Protein AF-A0A7S1NWZ3-F1 (afdb_monomer_lite)

Organism: NCBI:txid1169539

InterPro domains:
  IPR004108 Iron hydrogenase, large subunit, C-terminal [PF02906] (75-150)
  IPR009016 Iron hydrogenase [SSF53920] (6-150)
  IPR050340 Cytosolic Fe-S Cluster Assembly Factor [PTHR11615] (12-151)

Sequence (176 aa):
QGIEEVRRKAATAGMMVVSISPQSRTSLAAYFHMSPWDVMGRLATLFRLARLPTAKASQEDEPLSASPSPPCPVYVVDMAVSEAITLIEAQQEFVDRYQAEGHPALPVLASHCPGWICYAEKVLDKEVLPHISTVRSSQQIQGELVKTFIPLHHSRQEFLRQWRSSTPLPFPRPPT

Foldseek 3Di:
DPVVVVLVCQLADLAAEAEDELVNLVVVCVVVVHDSVVSLVVVQVCQVVVQSPNPVPPDPPDDPPDDPDDGRYYHYHYLVVLVVVLVVLQVVVCVVLCPDPPSFQPPADEDQDPVVVVCCVPPVDPVNVSNYDPRDHSVVSVVVCCVPPVVVVVVVVVVVVVVCVVDPDPDDDPDD

Secondary structure (DSSP, 8-state):
-HHHHHHHHHHH-S-EEEEE-HHHHHHHHHHHT--HHHHHHHHHHHHHHS----TT---S---TT-PPPPPPPEEEEESHHHHHHHHHHHHHHHHHHHHSTT-TTPSPBP---HHHHHHHHHHS-TTTGGGB--SPPHHHHHHHHHHHHHHHHHHHHHHHHHHHHHS--SSPPPP-

pLDDT: mean 84.46, std 16.81, range [36.97, 98.12]

Radius of gyration: 23.42 Å; chains: 1; bounding box: 53×50×68 Å

Structure (mmCIF, N/CA/C/O backbone):
data_AF-A0A7S1NWZ3-F1
#
_entry.id   AF-A0A7S1NWZ3-F1
#
loop_
_atom_site.group_PDB
_atom_site.id
_atom_site.type_symbol
_atom_site.label_atom_id
_atom_site.label_alt_id
_atom_site.label_comp_id
_atom_site.label_asym_id
_atom_site.label_entity_id
_atom_site.label_seq_id
_atom_site.pdbx_PDB_ins_code
_atom_site.Cartn_x
_atom_site.Cartn_y
_atom_site.Cartn_z
_atom_site.occupancy
_atom_site.B_iso_or_equiv
_atom_site.auth_seq_id
_atom_site.auth_comp_id
_atom_site.auth_asym_id
_atom_site.auth_atom_id
_atom_site.pdbx_PDB_model_num
ATOM 1 N N . GLN A 1 1 ? 10.856 20.492 -5.051 1.00 47.16 1 GLN A N 1
ATOM 2 C CA . GLN A 1 1 ? 11.798 19.750 -4.184 1.00 47.16 1 GLN A CA 1
ATOM 3 C C . GLN A 1 1 ? 11.658 18.226 -4.323 1.00 47.16 1 GLN A C 1
ATOM 5 O O . GLN A 1 1 ? 12.661 17.584 -4.588 1.00 47.16 1 GLN A O 1
ATOM 10 N N . GLY A 1 2 ? 10.457 17.626 -4.255 1.00 73.31 2 GLY A N 1
ATOM 11 C CA . GLY A 1 2 ? 10.312 16.154 -4.286 1.00 73.31 2 GLY A CA 1
ATOM 12 C C . GLY A 1 2 ? 10.709 15.428 -5.589 1.00 73.31 2 GLY A C 1
ATOM 13 O O . GLY A 1 2 ? 11.415 14.427 -5.533 1.00 73.31 2 GLY A O 1
ATOM 14 N N . ILE A 1 3 ? 10.301 15.912 -6.771 1.00 74.50 3 ILE A N 1
ATOM 15 C CA . ILE A 1 3 ? 10.542 15.199 -8.051 1.00 74.50 3 ILE A CA 1
ATOM 16 C C . ILE A 1 3 ? 12.034 15.139 -8.409 1.00 74.50 3 ILE A C 1
ATOM 18 O O . ILE A 1 3 ? 12.526 14.107 -8.863 1.00 74.50 3 ILE A O 1
ATOM 22 N N . GLU A 1 4 ? 12.770 16.225 -8.180 1.00 79.50 4 GLU A N 1
ATOM 23 C CA . GLU A 1 4 ? 14.218 16.271 -8.411 1.00 79.50 4 GLU A CA 1
ATOM 24 C C . GLU A 1 4 ? 14.967 15.323 -7.475 1.00 79.50 4 GLU A C 1
ATOM 26 O O . GLU A 1 4 ? 15.900 14.642 -7.897 1.00 79.50 4 GLU A O 1
ATOM 31 N N . GLU A 1 5 ? 14.523 15.209 -6.222 1.00 82.75 5 GLU A N 1
ATOM 32 C CA . GLU A 1 5 ? 15.094 14.253 -5.280 1.00 82.75 5 GLU A CA 1
ATOM 33 C C . GLU A 1 5 ? 14.845 12.806 -5.720 1.00 82.75 5 GLU A C 1
ATOM 35 O O . GLU A 1 5 ? 15.768 11.988 -5.683 1.00 82.75 5 GLU A O 1
ATOM 40 N N . VAL A 1 6 ? 13.629 12.496 -6.180 1.00 78.69 6 VAL A N 1
ATOM 41 C CA . VAL A 1 6 ? 13.292 11.184 -6.753 1.00 78.69 6 VAL A CA 1
ATOM 42 C C . VAL A 1 6 ? 14.178 10.892 -7.959 1.00 78.69 6 VAL A C 1
ATOM 44 O O . VAL A 1 6 ? 14.740 9.803 -8.049 1.00 78.69 6 VAL A O 1
ATOM 47 N N . ARG A 1 7 ? 14.377 11.874 -8.846 1.00 76.00 7 ARG A N 1
ATOM 48 C CA . ARG A 1 7 ? 15.250 11.738 -10.018 1.00 76.00 7 ARG A CA 1
ATOM 49 C C . ARG A 1 7 ? 16.701 11.477 -9.618 1.00 76.00 7 ARG A C 1
ATOM 51 O O . ARG A 1 7 ? 17.324 10.574 -10.167 1.00 76.00 7 ARG A O 1
ATOM 58 N N . ARG A 1 8 ? 17.216 12.206 -8.624 1.00 79.19 8 ARG A N 1
ATOM 59 C CA . ARG A 1 8 ? 18.570 12.018 -8.081 1.00 79.19 8 ARG A CA 1
ATOM 60 C C . ARG A 1 8 ? 18.749 10.630 -7.462 1.00 79.19 8 ARG A C 1
ATOM 62 O O . ARG A 1 8 ? 19.752 9.981 -7.726 1.00 79.19 8 ARG A O 1
ATOM 69 N N . LYS A 1 9 ? 17.787 10.165 -6.658 1.00 78.25 9 LYS A N 1
ATOM 70 C CA . LYS A 1 9 ? 17.829 8.829 -6.035 1.00 78.25 9 LYS A CA 1
ATOM 71 C C . LYS A 1 9 ? 17.700 7.713 -7.070 1.00 78.25 9 LYS A C 1
ATOM 73 O O . LYS A 1 9 ? 18.391 6.709 -6.966 1.00 78.25 9 LYS A O 1
ATOM 78 N N . ALA A 1 10 ? 16.864 7.897 -8.088 1.00 74.44 10 ALA A N 1
ATOM 79 C CA . ALA A 1 10 ? 16.731 6.937 -9.178 1.00 74.44 10 ALA A CA 1
ATOM 80 C C . ALA A 1 10 ? 18.013 6.816 -10.016 1.00 74.44 10 ALA A C 1
ATOM 82 O O . ALA A 1 10 ? 18.324 5.730 -10.492 1.00 74.44 10 ALA A O 1
ATOM 83 N N . ALA A 1 11 ? 18.783 7.901 -10.149 1.00 71.25 11 ALA A N 1
ATOM 84 C CA . ALA A 1 11 ? 20.024 7.917 -10.920 1.00 71.25 11 ALA A CA 1
ATOM 85 C C . ALA A 1 11 ? 21.123 7.000 -10.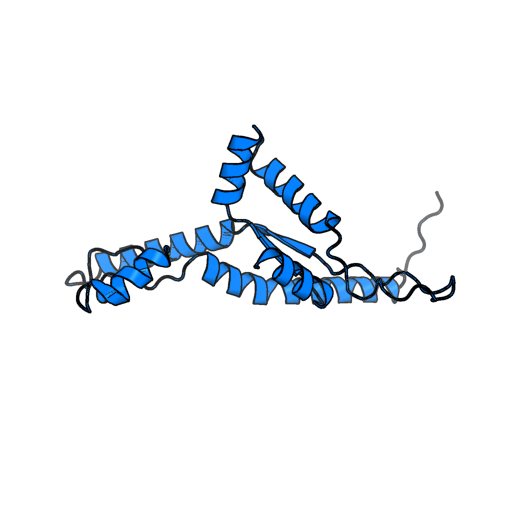354 1.00 71.25 11 ALA A C 1
ATOM 87 O O . ALA A 1 11 ? 21.999 6.566 -11.105 1.00 71.25 11 ALA A O 1
ATOM 88 N N . THR A 1 12 ? 21.084 6.726 -9.046 1.00 75.81 12 THR A N 1
ATOM 89 C CA . THR A 1 12 ? 22.071 5.909 -8.323 1.00 75.81 12 THR A CA 1
ATOM 90 C C . THR A 1 12 ? 21.503 4.589 -7.795 1.00 75.81 12 THR A C 1
ATOM 92 O O . THR A 1 12 ? 22.259 3.758 -7.295 1.00 75.81 12 THR A O 1
ATOM 95 N N . ALA A 1 13 ? 20.189 4.368 -7.897 1.00 76.12 13 ALA A N 1
ATOM 96 C CA . ALA A 1 13 ? 19.540 3.167 -7.388 1.00 76.12 13 ALA A CA 1
ATOM 97 C C . ALA A 1 13 ? 19.788 1.948 -8.291 1.00 76.12 13 ALA A C 1
ATOM 99 O O . ALA A 1 13 ? 19.680 2.027 -9.513 1.00 76.12 13 ALA A O 1
ATOM 100 N N . GLY A 1 14 ? 20.035 0.785 -7.677 1.00 79.38 14 GLY A N 1
ATOM 101 C CA . GLY A 1 14 ? 20.108 -0.498 -8.391 1.00 79.38 14 GLY A CA 1
ATOM 102 C C . GLY A 1 14 ? 18.747 -1.013 -8.877 1.00 79.38 14 GLY A C 1
ATOM 103 O O . GLY A 1 14 ? 18.691 -1.888 -9.733 1.00 79.38 14 GLY A O 1
ATOM 104 N N . MET A 1 15 ? 17.652 -0.469 -8.342 1.00 86.06 15 MET A N 1
ATOM 105 C CA . MET A 1 15 ? 16.280 -0.803 -8.716 1.00 86.06 15 MET A CA 1
ATOM 106 C C . MET A 1 15 ? 15.340 0.323 -8.287 1.00 86.06 15 MET A C 1
ATOM 108 O O . MET A 1 15 ? 15.490 0.874 -7.194 1.00 86.06 15 MET A O 1
ATOM 112 N N . MET A 1 16 ? 14.337 0.621 -9.110 1.00 88.69 16 MET A N 1
ATOM 113 C CA . MET A 1 16 ? 13.266 1.550 -8.763 1.00 88.69 16 MET A CA 1
ATOM 114 C C . MET A 1 16 ? 11.925 0.824 -8.708 1.00 88.69 16 MET A C 1
ATOM 116 O O . MET A 1 16 ? 11.592 0.044 -9.598 1.00 88.69 16 MET A O 1
ATOM 120 N N . VAL A 1 17 ? 11.128 1.121 -7.682 1.00 92.62 17 VAL A N 1
ATOM 121 C CA . VAL A 1 17 ? 9.751 0.635 -7.577 1.00 92.62 17 VAL A CA 1
ATOM 122 C C . VAL A 1 17 ? 8.800 1.817 -7.441 1.00 92.62 17 VAL A C 1
ATOM 124 O O . VAL A 1 17 ? 8.991 2.678 -6.586 1.00 92.62 17 VAL A O 1
ATOM 127 N N . VAL A 1 18 ? 7.768 1.844 -8.278 1.00 93.88 18 VAL A N 1
ATOM 128 C CA . VAL A 1 18 ? 6.692 2.835 -8.272 1.00 93.88 18 VAL A CA 1
ATOM 129 C C . VAL A 1 18 ? 5.400 2.124 -7.894 1.00 93.88 18 VAL A C 1
ATOM 131 O O . VAL A 1 18 ? 4.945 1.241 -8.616 1.00 93.88 18 VAL A O 1
ATOM 134 N N . SER A 1 19 ? 4.814 2.497 -6.758 1.00 95.81 19 SER A N 1
ATOM 135 C CA . SER A 1 19 ? 3.500 1.998 -6.341 1.00 95.81 19 SER A CA 1
ATOM 136 C C . SER A 1 19 ? 2.422 3.001 -6.738 1.00 95.81 19 SER A C 1
ATOM 138 O O . SER A 1 19 ? 2.556 4.186 -6.440 1.00 95.81 19 SER A O 1
ATOM 140 N N . ILE A 1 20 ? 1.376 2.539 -7.420 1.00 96.12 20 ILE A N 1
ATOM 141 C CA . ILE A 1 20 ? 0.271 3.375 -7.899 1.00 96.12 20 ILE A CA 1
ATOM 142 C C . ILE A 1 20 ? -0.985 3.014 -7.115 1.00 96.12 20 ILE A C 1
ATOM 144 O O . ILE A 1 20 ? -1.389 1.851 -7.082 1.00 96.12 20 ILE A O 1
ATOM 148 N N . SER A 1 21 ? -1.601 4.016 -6.489 1.00 95.38 21 SER A N 1
ATOM 149 C CA . SER A 1 21 ? -2.823 3.809 -5.722 1.00 95.38 21 SER A CA 1
ATOM 150 C C . SER A 1 21 ? -4.050 3.678 -6.640 1.00 95.38 21 SER A C 1
ATOM 152 O O . SER A 1 21 ? -4.136 4.383 -7.658 1.00 95.38 21 SER A O 1
ATOM 154 N N . PRO A 1 22 ? -5.033 2.829 -6.293 1.00 94.69 22 PRO A N 1
ATOM 155 C CA . PRO A 1 22 ? -6.309 2.747 -6.995 1.00 94.69 22 PRO A CA 1
ATOM 156 C C . PRO A 1 22 ? -7.005 4.101 -7.161 1.00 94.69 22 PRO A C 1
ATOM 158 O O . PRO A 1 22 ? -7.522 4.377 -8.241 1.00 94.69 22 PRO A O 1
ATOM 161 N N . GLN A 1 23 ? -6.957 4.981 -6.156 1.00 93.81 23 GLN A N 1
ATOM 162 C CA . GLN A 1 23 ? -7.553 6.324 -6.223 1.00 93.81 23 GLN A CA 1
ATOM 163 C C . GLN A 1 23 ? -6.877 7.183 -7.299 1.00 93.81 23 GLN A C 1
ATOM 165 O O . GLN A 1 23 ? -7.561 7.853 -8.071 1.00 93.81 23 GLN A O 1
ATOM 170 N N . SER A 1 24 ? -5.544 7.126 -7.399 1.00 95.50 24 SER A N 1
ATOM 171 C CA . SER A 1 24 ? -4.786 7.857 -8.425 1.00 95.50 24 SER A CA 1
ATOM 172 C C . SER A 1 24 ? -5.157 7.373 -9.825 1.00 95.50 24 SER A C 1
ATOM 174 O O . SER A 1 24 ? -5.409 8.168 -10.729 1.00 95.50 24 SER A O 1
ATOM 176 N N . ARG A 1 25 ? -5.248 6.051 -9.991 1.00 95.88 25 ARG A N 1
ATOM 177 C CA . ARG A 1 25 ? -5.624 5.405 -11.250 1.00 95.88 25 ARG A CA 1
ATOM 178 C C . ARG A 1 25 ? -7.05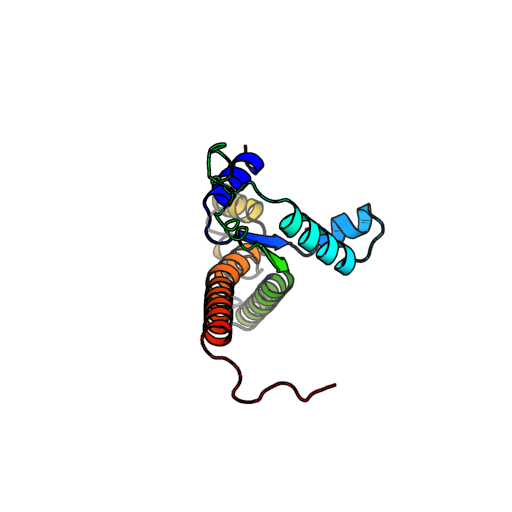0 5.759 -11.669 1.00 95.88 25 ARG A C 1
ATOM 180 O O . ARG A 1 25 ? -7.259 6.125 -12.819 1.00 95.88 25 ARG A O 1
ATOM 187 N N . THR A 1 26 ? -8.010 5.694 -10.748 1.00 96.38 26 THR A N 1
ATOM 188 C CA . THR A 1 26 ? -9.416 6.043 -11.007 1.00 96.38 26 THR A CA 1
ATOM 189 C C . THR A 1 26 ? -9.581 7.528 -11.327 1.00 96.38 26 THR A C 1
ATOM 191 O O . THR A 1 26 ? -10.305 7.872 -12.255 1.00 96.38 26 THR A O 1
ATOM 194 N N . SER A 1 27 ? -8.867 8.407 -10.618 1.00 97.69 27 SER A N 1
ATOM 195 C CA . SER A 1 27 ? -8.875 9.850 -10.886 1.00 97.69 27 SER A CA 1
ATOM 196 C C . SER A 1 27 ? -8.372 10.170 -12.300 1.00 97.69 27 SER A C 1
ATOM 198 O O . SER A 1 27 ? -9.044 10.853 -13.072 1.00 97.69 27 SER A O 1
ATOM 200 N N . LEU A 1 28 ? -7.232 9.594 -12.693 1.00 97.38 28 LEU A N 1
ATOM 201 C CA . LEU A 1 28 ? -6.685 9.760 -14.043 1.00 97.38 28 LEU A CA 1
ATOM 202 C C . LEU A 1 28 ? -7.573 9.116 -15.115 1.00 97.38 28 LEU A C 1
ATOM 204 O O . LEU A 1 28 ? -7.711 9.666 -16.204 1.00 97.38 28 LEU A O 1
ATOM 208 N N . ALA A 1 29 ? -8.195 7.975 -14.814 1.00 97.50 29 ALA A N 1
ATOM 209 C CA . ALA A 1 29 ? -9.132 7.305 -15.714 1.00 97.50 29 ALA A CA 1
ATOM 210 C C . ALA A 1 29 ? -10.343 8.190 -16.022 1.00 97.50 29 ALA A C 1
ATOM 212 O O . ALA A 1 29 ? -10.714 8.334 -17.187 1.00 97.50 29 ALA A O 1
ATOM 213 N N . ALA A 1 30 ? -10.898 8.843 -14.998 1.00 97.69 30 ALA A N 1
ATOM 214 C CA . ALA A 1 30 ? -11.981 9.803 -15.162 1.00 97.69 30 ALA A CA 1
ATOM 215 C C . ALA A 1 30 ? -11.546 11.024 -15.990 1.00 97.69 30 ALA A C 1
ATOM 217 O O . ALA A 1 30 ? -12.279 11.439 -16.884 1.00 97.69 30 ALA A O 1
ATOM 218 N N . TYR A 1 31 ? -10.346 11.560 -15.738 1.00 98.00 31 TYR A N 1
ATOM 219 C CA . TYR A 1 31 ? -9.824 12.730 -16.451 1.00 98.00 31 TYR A CA 1
ATOM 220 C C . TYR A 1 31 ? -9.538 12.463 -17.937 1.00 98.00 31 TYR A C 1
ATOM 222 O O . TYR A 1 31 ? -9.860 13.286 -18.787 1.00 98.00 31 TYR A O 1
ATOM 230 N N . PHE A 1 32 ? -8.942 11.313 -18.265 1.00 97.44 32 PHE A N 1
ATOM 231 C CA . PHE A 1 32 ? -8.578 10.959 -19.642 1.00 97.44 32 PHE A CA 1
ATOM 232 C C . PHE A 1 32 ? -9.663 10.170 -20.389 1.00 97.44 32 PHE A C 1
ATOM 234 O O . PHE A 1 32 ? -9.433 9.770 -21.529 1.00 97.44 32 PHE A O 1
ATOM 241 N N . HIS A 1 33 ? -10.822 9.929 -19.767 1.00 97.25 33 HIS A N 1
ATOM 242 C CA . HIS A 1 33 ? -11.906 9.105 -20.316 1.00 97.25 33 HIS A CA 1
ATOM 243 C C . HIS A 1 33 ? -11.435 7.702 -20.743 1.00 97.25 33 HIS A C 1
ATOM 245 O O . HIS A 1 33 ? -11.732 7.222 -21.836 1.00 97.25 33 HIS A O 1
ATOM 251 N N . MET A 1 34 ? -10.666 7.046 -19.874 1.00 96.75 34 MET A N 1
ATOM 252 C CA . MET A 1 34 ? -10.061 5.734 -20.119 1.00 96.75 34 MET A CA 1
ATOM 253 C C . MET A 1 34 ? -10.469 4.720 -19.052 1.00 96.75 34 MET A C 1
ATOM 255 O O . MET A 1 34 ? -10.945 5.095 -17.982 1.00 96.75 34 MET A O 1
ATOM 259 N N . SER A 1 35 ? -10.232 3.427 -19.294 1.00 97.25 35 SER A N 1
ATOM 260 C CA . SER A 1 35 ? -10.366 2.443 -18.220 1.00 97.25 35 SER A CA 1
ATOM 261 C C . SER A 1 35 ? -9.213 2.579 -17.207 1.00 97.25 35 SER A C 1
ATOM 263 O O . SER A 1 35 ? -8.085 2.921 -17.586 1.00 97.25 35 SER A O 1
ATOM 265 N N . PRO A 1 36 ? -9.435 2.262 -15.916 1.00 95.50 36 PRO A N 1
ATOM 266 C CA . PRO A 1 36 ? -8.361 2.217 -14.923 1.00 95.50 36 PRO A CA 1
ATOM 267 C C . PRO A 1 36 ? -7.190 1.315 -15.344 1.00 95.50 36 PRO A C 1
ATOM 269 O O . PRO A 1 36 ? -6.029 1.642 -15.101 1.00 95.50 36 PRO A O 1
ATOM 272 N N . TRP A 1 37 ? -7.475 0.203 -16.024 1.00 94.31 37 TRP A N 1
ATOM 273 C CA . TRP A 1 37 ? -6.458 -0.730 -16.509 1.00 94.31 37 TRP A CA 1
ATOM 274 C C . TRP A 1 37 ? -5.582 -0.125 -17.609 1.00 94.31 37 TRP A C 1
ATOM 276 O O . TRP A 1 37 ? -4.359 -0.270 -17.561 1.00 94.31 37 TRP A O 1
ATOM 286 N N . ASP A 1 38 ? -6.175 0.622 -18.544 1.00 96.19 38 ASP A N 1
ATOM 287 C CA . ASP A 1 38 ? -5.418 1.328 -19.584 1.00 96.19 38 ASP A CA 1
ATOM 288 C C . ASP A 1 38 ? -4.515 2.401 -18.979 1.00 96.19 38 ASP A C 1
ATOM 290 O O . ASP A 1 38 ? -3.356 2.542 -19.374 1.00 96.19 38 ASP A O 1
ATOM 294 N N . VAL A 1 39 ? -5.023 3.134 -17.984 1.00 96.69 39 VAL A N 1
ATOM 295 C CA . VAL A 1 3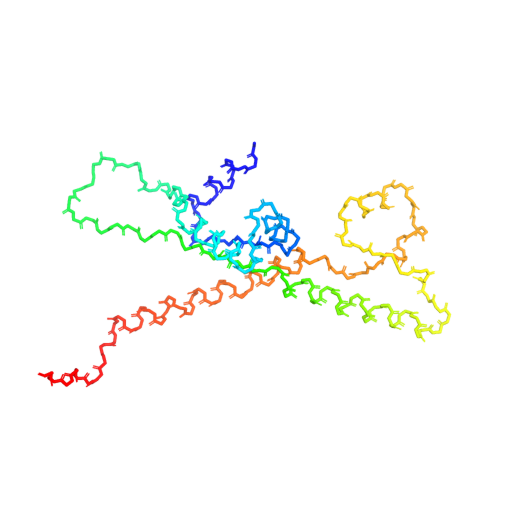9 ? -4.230 4.111 -17.229 1.00 96.69 39 VAL A CA 1
ATOM 296 C C . VAL A 1 39 ? -3.045 3.431 -16.559 1.00 96.69 39 VAL A C 1
ATOM 298 O O . VAL A 1 39 ? -1.922 3.916 -16.681 1.00 96.69 39 VAL A O 1
ATOM 301 N N . MET A 1 40 ? -3.256 2.287 -15.907 1.00 95.81 40 MET A N 1
ATOM 302 C CA . MET A 1 40 ? -2.170 1.523 -15.295 1.00 95.81 40 MET A CA 1
ATOM 303 C C . MET A 1 40 ? -1.114 1.108 -16.326 1.00 95.81 40 MET A C 1
ATOM 305 O O . MET A 1 40 ? 0.079 1.310 -16.100 1.00 95.81 40 MET A O 1
ATOM 309 N N . GLY A 1 41 ? -1.531 0.596 -17.487 1.00 94.81 41 GLY A N 1
ATOM 310 C CA . GLY A 1 41 ? -0.619 0.227 -18.574 1.00 94.81 41 GLY A CA 1
ATOM 311 C C . GLY A 1 41 ? 0.175 1.416 -19.126 1.00 94.81 41 GLY A C 1
ATOM 312 O O . GLY A 1 41 ? 1.387 1.312 -19.351 1.00 94.81 41 GLY A O 1
ATOM 313 N N . ARG A 1 42 ? -0.477 2.574 -19.284 1.00 94.75 42 ARG A N 1
ATOM 314 C CA . ARG A 1 42 ? 0.160 3.817 -19.747 1.00 94.75 42 ARG A CA 1
ATOM 315 C C . ARG A 1 42 ? 1.121 4.389 -18.719 1.00 94.75 42 ARG A C 1
ATOM 317 O O . ARG A 1 42 ? 2.224 4.763 -19.096 1.00 94.75 42 ARG A O 1
ATOM 324 N N . LEU A 1 43 ? 0.758 4.404 -17.438 1.00 93.38 43 LEU A N 1
ATOM 325 C CA . LEU A 1 43 ? 1.649 4.827 -16.356 1.00 93.38 43 LEU A CA 1
ATOM 326 C C . LEU A 1 43 ? 2.845 3.883 -16.231 1.00 93.38 43 LEU A C 1
ATOM 328 O O . LEU A 1 43 ? 3.979 4.341 -16.130 1.00 93.38 43 LEU A O 1
ATOM 332 N N . ALA A 1 44 ? 2.620 2.571 -16.317 1.00 92.12 44 ALA A N 1
ATOM 333 C CA . ALA A 1 44 ? 3.697 1.592 -16.306 1.00 92.12 44 ALA A CA 1
ATOM 334 C C . ALA A 1 44 ? 4.664 1.795 -17.479 1.00 92.12 44 ALA A C 1
ATOM 336 O O . ALA A 1 44 ? 5.880 1.738 -17.302 1.00 92.12 44 ALA A O 1
ATOM 337 N N . THR A 1 45 ? 4.129 2.077 -18.667 1.00 90.94 45 THR A N 1
ATOM 338 C CA . THR A 1 45 ? 4.928 2.435 -19.843 1.00 90.94 45 THR A CA 1
ATOM 339 C C . THR A 1 45 ? 5.674 3.749 -19.622 1.00 90.94 45 THR A C 1
ATOM 341 O O . THR A 1 45 ? 6.880 3.794 -19.833 1.00 90.94 45 THR A O 1
ATOM 344 N N . LEU A 1 46 ? 5.004 4.788 -19.123 1.00 90.75 46 LEU A N 1
ATOM 345 C CA . LEU A 1 46 ? 5.596 6.093 -18.843 1.00 90.75 46 LEU A CA 1
ATOM 346 C C . LEU A 1 46 ? 6.773 5.971 -17.875 1.00 90.75 46 LEU A C 1
ATOM 348 O O . LEU A 1 46 ? 7.858 6.424 -18.208 1.00 90.75 46 LEU A O 1
ATOM 352 N N . PHE A 1 47 ? 6.616 5.308 -16.728 1.00 87.75 47 PHE A N 1
ATOM 353 C CA . PHE A 1 47 ? 7.700 5.184 -15.747 1.00 87.75 47 PHE A CA 1
ATOM 354 C C . PHE A 1 47 ? 8.867 4.318 -16.235 1.00 87.75 47 PHE A C 1
ATOM 356 O O . PHE A 1 47 ? 10.008 4.577 -15.862 1.00 87.75 47 PHE A O 1
ATOM 363 N N . ARG A 1 48 ? 8.613 3.326 -17.098 1.00 85.12 48 ARG A N 1
ATOM 364 C CA . ARG A 1 48 ? 9.678 2.528 -17.730 1.00 85.12 48 ARG A CA 1
ATOM 365 C C . ARG A 1 48 ? 10.404 3.296 -18.836 1.00 85.12 48 ARG A C 1
ATOM 367 O O . ARG A 1 48 ? 11.618 3.170 -18.966 1.00 85.12 48 ARG A O 1
ATOM 374 N N . LEU A 1 49 ? 9.677 4.084 -19.630 1.00 81.44 49 LEU A N 1
ATOM 375 C CA . LEU A 1 49 ? 10.227 4.865 -20.742 1.00 81.44 49 LEU A CA 1
ATOM 376 C C . LEU A 1 49 ? 10.848 6.184 -20.307 1.00 81.44 49 LEU A C 1
ATOM 378 O O . LEU A 1 49 ? 11.720 6.683 -21.010 1.00 81.44 49 LEU A O 1
ATOM 382 N N . ALA A 1 50 ? 10.441 6.734 -19.163 1.00 70.94 50 ALA A N 1
ATOM 383 C CA . ALA A 1 50 ? 10.898 8.023 -18.659 1.00 70.94 50 ALA A CA 1
ATOM 384 C C . ALA A 1 50 ? 12.405 8.079 -18.359 1.00 70.94 50 ALA A C 1
ATOM 386 O O . ALA A 1 50 ? 12.832 9.101 -17.828 1.00 70.94 50 ALA A O 1
ATOM 387 N N . ARG A 1 51 ? 13.186 7.026 -18.696 1.00 58.97 51 ARG A N 1
ATOM 388 C CA . ARG A 1 51 ? 14.657 6.938 -18.657 1.00 58.97 51 ARG A CA 1
ATOM 389 C C . ARG A 1 51 ? 15.199 7.884 -17.601 1.00 58.97 51 ARG A C 1
ATOM 391 O O . ARG A 1 51 ? 15.822 8.895 -17.928 1.00 58.97 51 ARG A O 1
ATOM 398 N N . LEU A 1 52 ? 14.866 7.602 -16.338 1.00 55.28 52 LEU A N 1
ATOM 399 C CA . LEU A 1 52 ? 15.428 8.367 -15.235 1.00 55.28 52 LEU A CA 1
ATOM 400 C C . LEU A 1 52 ? 16.939 8.324 -15.450 1.00 55.28 52 LEU A C 1
ATOM 402 O O . LEU A 1 52 ? 17.465 7.214 -15.560 1.00 55.28 52 LEU A O 1
ATOM 406 N N . PRO A 1 53 ? 17.601 9.478 -15.661 1.00 46.34 53 PRO A N 1
ATOM 407 C CA . PRO A 1 53 ? 18.977 9.484 -16.116 1.00 46.34 53 PRO A CA 1
ATOM 408 C C . PRO A 1 53 ? 19.796 8.739 -15.081 1.00 46.34 53 PRO A C 1
ATOM 410 O O . PRO A 1 53 ? 19.978 9.219 -13.967 1.00 46.34 53 PRO A O 1
ATOM 413 N N . THR A 1 54 ? 20.240 7.536 -15.415 1.00 44.25 54 THR A N 1
ATOM 414 C CA . THR A 1 54 ? 21.259 6.855 -14.636 1.00 44.25 54 THR A CA 1
ATOM 415 C C . THR A 1 54 ? 22.495 7.728 -14.744 1.00 44.25 54 THR A C 1
ATOM 417 O O . THR A 1 54 ? 22.895 8.070 -15.857 1.00 44.25 54 THR A O 1
ATOM 420 N N . ALA A 1 55 ? 23.096 8.104 -13.616 1.00 45.12 55 ALA A N 1
ATOM 421 C CA . ALA A 1 55 ? 24.213 9.053 -13.541 1.00 45.12 55 ALA A CA 1
ATOM 422 C C . ALA A 1 55 ? 25.508 8.585 -14.252 1.00 45.12 55 ALA A C 1
ATOM 424 O O . ALA A 1 55 ? 26.561 9.181 -14.078 1.00 45.12 55 ALA A O 1
ATOM 425 N N . LYS A 1 56 ? 25.442 7.530 -15.071 1.00 41.84 56 LYS A N 1
ATOM 426 C CA . LYS A 1 56 ? 26.517 7.039 -15.939 1.00 41.84 56 LYS A CA 1
ATOM 427 C C . LYS A 1 56 ? 26.379 7.507 -17.397 1.00 41.84 56 LYS A C 1
ATOM 429 O O . LYS A 1 56 ? 26.896 6.859 -18.294 1.00 41.84 56 LYS A O 1
ATOM 434 N N . ALA A 1 57 ? 25.669 8.607 -17.642 1.00 43.50 57 ALA A N 1
ATOM 435 C CA . ALA A 1 57 ? 25.545 9.237 -18.962 1.00 43.50 57 ALA A CA 1
ATOM 436 C C . ALA A 1 57 ? 26.234 10.613 -18.994 1.00 43.50 57 ALA A C 1
ATOM 438 O O . ALA A 1 57 ? 25.708 11.580 -19.539 1.00 43.50 57 ALA A O 1
ATOM 439 N N . SER A 1 58 ? 27.386 10.721 -18.331 1.00 39.16 58 SER A N 1
ATOM 440 C CA . SER A 1 58 ? 28.210 11.932 -18.307 1.00 39.16 58 SER A CA 1
ATOM 441 C C . SER A 1 58 ? 29.688 11.556 -18.274 1.00 39.16 58 SER A C 1
ATOM 443 O O . SER A 1 58 ? 30.386 11.844 -17.311 1.00 39.16 58 SER A O 1
ATOM 445 N N . GLN A 1 59 ? 30.143 10.870 -19.318 1.00 36.97 59 GLN A N 1
ATOM 446 C CA . GLN A 1 59 ? 31.512 11.017 -19.797 1.00 36.97 59 GLN A CA 1
ATOM 447 C C . GLN A 1 59 ? 31.502 10.745 -21.301 1.00 36.97 59 GLN A C 1
ATOM 449 O O . GLN A 1 59 ? 31.501 9.604 -21.754 1.00 36.97 59 GLN A O 1
ATOM 454 N N . GLU A 1 60 ? 31.372 11.824 -22.067 1.00 41.31 60 GLU A N 1
ATOM 455 C CA . GLU A 1 60 ? 31.641 11.854 -23.501 1.00 41.31 60 GLU A CA 1
ATOM 456 C C . GLU A 1 60 ? 33.155 11.675 -23.668 1.00 41.31 60 GLU A C 1
ATOM 458 O O . GLU A 1 60 ? 33.862 12.665 -23.656 1.00 41.31 60 GLU A O 1
ATOM 463 N N . ASP A 1 61 ? 33.644 10.430 -23.630 1.00 39.78 61 ASP A N 1
ATOM 464 C CA . ASP A 1 61 ? 34.976 9.977 -24.092 1.00 39.78 61 ASP A CA 1
ATOM 465 C C . ASP A 1 61 ? 35.155 8.475 -23.758 1.00 39.78 61 ASP A C 1
ATOM 467 O O . ASP A 1 61 ? 36.152 8.052 -23.177 1.00 39.78 61 ASP A O 1
ATOM 471 N N . GLU A 1 62 ? 34.164 7.634 -24.076 1.00 38.97 62 GLU A N 1
ATOM 472 C CA . GLU A 1 62 ? 34.305 6.169 -23.995 1.00 38.97 62 GLU A CA 1
ATOM 473 C C . GLU A 1 62 ? 34.317 5.592 -25.421 1.00 38.97 62 GLU A C 1
ATOM 475 O O . GLU A 1 62 ? 33.403 5.888 -26.203 1.00 38.97 62 GLU A O 1
ATOM 480 N N . PRO A 1 63 ? 35.357 4.830 -25.813 1.00 40.25 63 PRO A N 1
ATOM 481 C CA . PRO A 1 63 ? 35.493 4.303 -27.163 1.00 40.25 63 PRO A CA 1
ATOM 482 C C . PRO A 1 63 ? 34.312 3.406 -27.549 1.00 40.25 63 PRO A C 1
ATOM 484 O O . PRO A 1 63 ? 33.651 2.787 -26.718 1.00 40.25 63 PRO A O 1
ATOM 487 N N . LEU A 1 64 ? 34.076 3.327 -28.860 1.00 43.62 64 LEU A N 1
ATOM 488 C CA . LEU A 1 64 ? 33.043 2.554 -29.554 1.00 43.62 64 LEU A CA 1
ATOM 489 C C . LEU A 1 64 ? 33.202 1.025 -29.344 1.00 43.62 64 LEU A C 1
ATOM 491 O O . LEU A 1 64 ? 33.407 0.276 -30.294 1.00 43.62 64 LEU A O 1
ATOM 495 N N . SER A 1 65 ? 33.182 0.541 -28.103 1.00 40.62 65 SER A N 1
ATOM 496 C CA . SER A 1 65 ? 33.252 -0.884 -27.749 1.00 40.62 65 SER A CA 1
ATOM 497 C C . SER A 1 65 ? 32.631 -1.225 -26.386 1.00 40.62 65 SER A C 1
ATOM 499 O O . SER A 1 65 ? 32.419 -2.407 -26.107 1.00 40.62 65 SER A O 1
ATOM 501 N N . ALA A 1 66 ? 32.254 -0.243 -25.560 1.00 46.47 66 ALA A N 1
ATOM 502 C CA . ALA A 1 66 ? 31.530 -0.499 -24.318 1.00 46.47 66 ALA A CA 1
ATOM 503 C C . ALA A 1 66 ? 30.019 -0.669 -24.571 1.00 46.47 66 ALA A C 1
ATOM 505 O O . ALA A 1 66 ? 29.300 0.268 -24.917 1.00 46.47 66 ALA A O 1
ATOM 506 N N . SER A 1 67 ? 29.521 -1.894 -24.382 1.00 42.69 67 SER A N 1
ATOM 507 C CA . SER A 1 67 ? 28.086 -2.199 -24.371 1.00 42.69 67 SER A CA 1
ATOM 508 C C . SER A 1 67 ? 27.354 -1.274 -23.382 1.00 42.69 67 SER A C 1
ATOM 510 O O . SER A 1 67 ? 27.789 -1.183 -22.231 1.00 42.69 67 SER A O 1
ATOM 512 N N . PRO A 1 68 ? 26.231 -0.628 -23.761 1.00 52.19 68 PRO A N 1
ATOM 513 C CA . PRO A 1 68 ? 25.493 0.253 -22.861 1.00 52.19 68 PRO A CA 1
ATOM 514 C C . PRO A 1 68 ? 25.123 -0.498 -21.578 1.00 52.19 68 PRO A C 1
ATOM 516 O O . PRO A 1 68 ? 24.569 -1.600 -21.629 1.00 52.19 68 PRO A O 1
ATOM 519 N N . SER A 1 69 ? 25.440 0.086 -20.419 1.00 46.62 69 SER A N 1
ATOM 520 C CA . SER A 1 69 ? 25.033 -0.473 -19.130 1.00 46.62 69 SER A CA 1
ATOM 521 C C . SER A 1 69 ? 23.506 -0.603 -19.099 1.00 46.62 69 SER A C 1
ATOM 523 O O . SER A 1 69 ? 22.825 0.346 -19.505 1.00 46.62 69 SER A O 1
ATOM 525 N N . PRO A 1 70 ? 22.949 -1.736 -18.637 1.00 55.97 70 PRO A N 1
ATOM 526 C CA . PRO A 1 70 ? 21.511 -1.947 -18.665 1.00 55.97 70 PRO A CA 1
ATOM 527 C C . PRO A 1 70 ? 20.797 -0.851 -17.854 1.00 55.97 70 PRO A C 1
ATOM 529 O O . PRO A 1 70 ? 21.275 -0.484 -16.776 1.00 55.97 70 PRO A O 1
ATOM 532 N N . PRO A 1 71 ? 19.675 -0.306 -18.358 1.00 65.69 71 PRO A N 1
ATOM 533 C CA . PRO A 1 71 ? 18.919 0.718 -17.646 1.00 65.69 71 PRO A CA 1
ATOM 534 C C . PRO A 1 71 ? 18.468 0.194 -16.277 1.00 65.69 71 PRO A C 1
ATOM 536 O O . PRO A 1 71 ? 18.150 -0.989 -16.139 1.00 65.69 71 PRO A O 1
ATOM 539 N N . CYS A 1 72 ? 18.422 1.081 -15.276 1.00 74.12 72 CYS A N 1
ATOM 540 C CA . CYS A 1 72 ? 17.915 0.752 -13.942 1.00 74.12 72 CYS A CA 1
ATOM 541 C C . CYS A 1 72 ? 16.532 0.076 -14.066 1.00 74.12 72 CYS A C 1
ATOM 543 O O . CYS A 1 72 ? 15.639 0.648 -14.702 1.00 74.12 72 CYS A O 1
ATOM 545 N N . PRO A 1 73 ? 16.332 -1.133 -13.509 1.00 85.38 73 PRO A N 1
ATOM 546 C CA . PRO A 1 73 ? 15.064 -1.836 -13.625 1.00 85.38 73 PRO A CA 1
ATOM 547 C C . PRO A 1 73 ? 13.970 -1.087 -12.857 1.00 85.38 73 PRO A C 1
ATOM 549 O O . PRO A 1 73 ? 14.090 -0.840 -11.654 1.00 85.38 73 PRO A O 1
ATOM 552 N N . VAL A 1 74 ? 12.884 -0.751 -13.563 1.00 88.94 74 VAL A N 1
ATOM 553 C CA . VAL A 1 74 ? 11.714 -0.059 -13.005 1.00 88.94 74 VAL A CA 1
ATOM 554 C C . VAL A 1 74 ? 10.537 -1.023 -12.882 1.00 88.94 74 VAL A C 1
ATOM 556 O O . VAL A 1 74 ? 9.987 -1.504 -13.880 1.00 88.94 74 VAL A O 1
ATOM 559 N N . TYR A 1 75 ? 10.111 -1.265 -11.647 1.00 92.25 75 TYR A N 1
ATOM 560 C CA . TYR A 1 75 ? 8.909 -2.022 -11.321 1.00 92.25 75 TYR A CA 1
ATOM 561 C C . TYR A 1 75 ? 7.761 -1.064 -11.034 1.00 92.25 75 TYR A C 1
ATOM 563 O O . TYR A 1 75 ? 7.897 -0.146 -10.233 1.00 92.25 75 TYR A O 1
ATOM 571 N N . VAL A 1 76 ? 6.619 -1.287 -11.677 1.00 93.94 76 VAL A N 1
ATOM 572 C CA . VAL A 1 76 ? 5.396 -0.518 -11.435 1.00 93.94 76 VAL A CA 1
ATOM 573 C C . VAL A 1 76 ? 4.355 -1.480 -10.898 1.00 93.94 76 VAL A C 1
ATOM 575 O O . VAL A 1 76 ? 4.077 -2.495 -11.538 1.00 93.94 76 VAL A O 1
ATOM 578 N N . VAL A 1 77 ? 3.849 -1.195 -9.703 1.00 95.25 77 VAL A N 1
ATOM 579 C CA . VAL A 1 77 ? 2.997 -2.101 -8.929 1.00 95.25 77 VAL A CA 1
ATOM 580 C C . VAL A 1 77 ? 1.721 -1.397 -8.486 1.00 95.25 77 VAL A C 1
ATOM 582 O O . VAL A 1 77 ? 1.723 -0.201 -8.195 1.00 95.25 77 VAL A O 1
ATOM 585 N N . ASP A 1 78 ? 0.625 -2.147 -8.454 1.00 94.69 78 ASP A N 1
ATOM 586 C CA . ASP A 1 78 ? -0.662 -1.674 -7.946 1.00 94.69 78 ASP A CA 1
ATOM 587 C C . ASP A 1 78 ? -0.702 -1.805 -6.418 1.00 94.69 78 ASP A C 1
ATOM 589 O O . ASP A 1 78 ? -0.183 -2.781 -5.871 1.00 94.69 78 ASP A O 1
ATOM 593 N N . MET A 1 79 ? -1.325 -0.847 -5.732 1.00 96.31 79 MET A N 1
ATOM 594 C CA . MET A 1 79 ? -1.556 -0.921 -4.285 1.00 96.31 79 MET A CA 1
ATOM 595 C C . MET A 1 79 ? -2.859 -1.631 -3.902 1.00 96.31 79 MET A C 1
ATOM 597 O O . MET A 1 79 ? -3.102 -1.814 -2.711 1.00 96.31 79 MET A O 1
ATOM 601 N N . ALA A 1 80 ? -3.679 -2.067 -4.865 1.00 95.62 80 ALA A N 1
ATOM 602 C CA . ALA A 1 80 ? -4.960 -2.732 -4.610 1.00 95.62 80 ALA A CA 1
ATOM 603 C C . ALA A 1 80 ? -4.850 -3.926 -3.644 1.00 95.62 80 ALA A C 1
ATOM 605 O O . ALA A 1 80 ? -5.723 -4.116 -2.804 1.00 95.62 80 ALA A O 1
ATOM 606 N N . VAL A 1 81 ? -3.762 -4.703 -3.719 1.00 95.81 81 VAL A N 1
ATOM 607 C CA . VAL A 1 81 ? -3.522 -5.823 -2.791 1.00 95.81 81 VAL A CA 1
ATOM 608 C C . VAL A 1 81 ? -3.326 -5.320 -1.361 1.00 95.81 81 VAL A C 1
ATOM 610 O O . VAL A 1 81 ? -3.935 -5.849 -0.438 1.00 95.81 81 VAL A O 1
ATOM 613 N N . SER A 1 82 ? -2.524 -4.273 -1.169 1.00 97.06 82 SER A N 1
ATOM 614 C CA . SER A 1 82 ? -2.302 -3.685 0.156 1.00 97.06 82 SER A CA 1
ATOM 615 C C . SER A 1 82 ? -3.564 -3.050 0.728 1.00 97.06 82 SER A C 1
ATOM 617 O O . SER A 1 82 ? -3.798 -3.144 1.927 1.00 97.06 82 SER A O 1
ATOM 619 N N . GLU A 1 83 ? -4.391 -2.425 -0.114 1.00 95.81 83 GLU A N 1
ATOM 620 C CA . GLU A 1 83 ? -5.697 -1.905 0.307 1.00 95.81 83 GLU A CA 1
ATOM 621 C C . GLU A 1 83 ? -6.651 -3.019 0.731 1.00 95.81 83 GLU A C 1
ATOM 623 O O . GLU A 1 83 ? -7.301 -2.893 1.767 1.00 95.81 83 GLU A O 1
ATOM 628 N N . ALA A 1 84 ? -6.691 -4.124 -0.017 1.00 97.12 84 ALA A N 1
ATOM 629 C CA . ALA A 1 84 ? -7.500 -5.283 0.340 1.00 97.12 84 ALA A CA 1
ATOM 630 C C . ALA A 1 84 ? -7.053 -5.901 1.673 1.00 97.12 84 ALA A C 1
ATOM 632 O O . ALA A 1 84 ? -7.900 -6.193 2.512 1.00 97.12 84 ALA A O 1
ATOM 633 N N . ILE A 1 85 ? -5.741 -6.041 1.902 1.00 97.31 85 ILE A N 1
ATOM 634 C CA . ILE A 1 85 ? -5.203 -6.532 3.181 1.00 97.31 85 ILE A CA 1
ATOM 635 C C . ILE A 1 85 ? -5.617 -5.597 4.319 1.00 97.31 85 ILE A C 1
ATOM 637 O O . ILE A 1 85 ? -6.220 -6.057 5.280 1.00 97.31 85 ILE A O 1
ATOM 641 N N . THR A 1 86 ? -5.370 -4.285 4.202 1.00 97.06 86 THR A N 1
ATOM 642 C CA . THR A 1 86 ? -5.790 -3.316 5.230 1.00 97.06 86 THR A CA 1
ATOM 643 C C . THR A 1 86 ? -7.286 -3.425 5.534 1.00 97.06 86 THR A C 1
ATOM 645 O O . THR A 1 86 ? -7.670 -3.355 6.697 1.00 97.06 86 THR A O 1
ATOM 648 N N . LEU A 1 87 ? -8.132 -3.597 4.515 1.00 96.56 87 LEU A N 1
ATOM 649 C CA . LEU A 1 87 ? -9.578 -3.699 4.702 1.00 96.56 87 LEU A CA 1
ATOM 650 C C . LEU A 1 87 ? -9.983 -4.974 5.454 1.00 96.56 87 LEU A C 1
ATOM 652 O O . LEU A 1 87 ? -10.809 -4.895 6.358 1.00 96.56 87 LEU A O 1
ATOM 656 N N . ILE A 1 88 ? -9.399 -6.121 5.097 1.00 98.12 88 ILE A N 1
ATOM 657 C CA . ILE A 1 88 ? -9.671 -7.408 5.754 1.00 98.12 88 ILE A CA 1
ATOM 658 C C . ILE A 1 88 ? -9.227 -7.362 7.220 1.00 98.12 88 ILE A C 1
ATOM 660 O O . ILE A 1 88 ? -9.991 -7.739 8.103 1.00 98.12 88 ILE A O 1
ATOM 664 N N . GLU A 1 89 ? -8.033 -6.837 7.495 1.00 97.94 89 GLU A N 1
ATOM 665 C CA . GLU A 1 89 ? -7.521 -6.705 8.864 1.00 97.94 89 GLU A CA 1
ATOM 666 C C . GLU A 1 89 ? -8.371 -5.728 9.695 1.00 97.94 89 GLU A C 1
ATOM 668 O O . GLU A 1 89 ? -8.686 -6.001 10.850 1.00 97.94 89 GLU A O 1
ATOM 673 N N . ALA A 1 90 ? -8.803 -4.604 9.108 1.00 97.06 90 ALA A N 1
ATOM 674 C CA . ALA A 1 90 ? -9.671 -3.635 9.788 1.00 97.06 90 ALA A CA 1
ATOM 675 C C . ALA A 1 90 ? -11.064 -4.205 10.071 1.00 97.06 90 ALA A C 1
ATOM 677 O O . ALA A 1 90 ? -11.648 -3.937 11.122 1.00 97.06 90 ALA A O 1
ATOM 678 N N . GLN A 1 91 ? -11.592 -5.012 9.148 1.00 97.19 91 GLN A N 1
ATOM 679 C CA . GLN A 1 91 ? -12.825 -5.754 9.366 1.00 97.19 91 GLN A CA 1
ATOM 680 C C . GLN A 1 91 ? -12.669 -6.729 10.534 1.00 97.19 91 GLN A C 1
ATOM 682 O O . GLN A 1 91 ? -13.536 -6.758 11.405 1.00 97.19 91 GLN A O 1
ATOM 687 N N . GLN A 1 92 ? -11.581 -7.502 10.562 1.00 97.25 92 GLN A N 1
ATOM 688 C CA . GLN A 1 92 ? -11.337 -8.467 11.629 1.00 97.25 92 GLN A CA 1
ATOM 689 C C . GLN A 1 92 ? -11.205 -7.772 12.988 1.00 97.25 92 GLN A C 1
ATOM 691 O O . GLN A 1 92 ? -11.889 -8.158 13.929 1.00 97.25 92 GLN A O 1
ATOM 696 N N . GLU A 1 93 ? -10.435 -6.682 13.069 1.00 97.12 93 GLU A N 1
ATOM 697 C CA . GLU A 1 93 ? -10.310 -5.889 14.297 1.00 97.12 93 GLU A CA 1
ATOM 698 C C . GLU A 1 93 ? -11.669 -5.374 14.790 1.00 97.12 93 GLU A C 1
ATOM 700 O O . GLU A 1 93 ? -11.956 -5.409 15.988 1.00 97.12 93 GLU A O 1
ATOM 705 N N . PHE A 1 94 ? -12.521 -4.896 13.878 1.00 96.38 94 PHE A N 1
ATOM 706 C CA . PHE A 1 94 ? -13.863 -4.458 14.242 1.00 96.38 94 PHE A CA 1
ATOM 707 C C . PHE A 1 94 ? -14.703 -5.609 14.805 1.00 96.38 94 PHE A C 1
ATOM 709 O O . PHE A 1 94 ? -15.335 -5.437 15.846 1.00 96.38 94 PHE A O 1
ATOM 716 N N . VAL A 1 95 ? -14.702 -6.770 14.143 1.00 96.44 95 VAL A N 1
ATOM 717 C CA . VAL A 1 95 ? -15.448 -7.955 14.594 1.00 96.44 95 VAL A CA 1
ATOM 718 C C . VAL A 1 95 ? -14.964 -8.407 15.971 1.00 96.44 95 VAL A C 1
ATOM 720 O O . VAL A 1 95 ? -15.795 -8.617 16.854 1.00 96.44 95 VAL A O 1
ATOM 723 N N . ASP A 1 96 ? -13.650 -8.472 16.183 1.00 95.88 96 ASP A N 1
ATOM 724 C CA . ASP A 1 96 ? -13.050 -8.893 17.451 1.00 95.88 96 ASP A CA 1
ATOM 725 C C . ASP A 1 96 ? -13.440 -7.949 18.599 1.00 95.88 96 ASP A C 1
ATOM 727 O O . ASP A 1 96 ? -13.891 -8.396 19.655 1.00 95.88 96 ASP A O 1
ATOM 731 N N . ARG A 1 97 ? -13.338 -6.626 18.391 1.00 95.75 97 ARG A N 1
ATOM 732 C CA . ARG A 1 97 ? -13.732 -5.626 19.403 1.00 95.75 97 ARG A CA 1
ATOM 733 C C . ARG A 1 97 ? -15.239 -5.606 19.657 1.00 95.75 97 ARG A C 1
ATOM 735 O O . ARG A 1 97 ? -15.663 -5.339 20.778 1.00 95.75 97 ARG A O 1
ATOM 742 N N . TYR A 1 98 ? -16.042 -5.870 18.628 1.00 95.69 98 TYR A N 1
ATOM 743 C CA . TYR A 1 98 ? -17.498 -5.906 18.736 1.00 95.69 98 TYR A CA 1
ATOM 744 C C . TYR A 1 98 ? -18.000 -7.131 19.503 1.00 95.69 98 TYR A C 1
ATOM 746 O O . TYR A 1 98 ? -18.959 -7.026 20.259 1.00 95.69 98 TYR A O 1
ATOM 754 N N . GLN A 1 99 ? -17.358 -8.287 19.322 1.00 95.38 99 GLN A N 1
ATOM 755 C CA . GLN A 1 99 ? -17.744 -9.533 19.989 1.00 95.38 99 GLN A CA 1
ATOM 756 C C . GLN A 1 99 ? -17.159 -9.679 21.400 1.00 95.38 99 GLN A C 1
ATOM 758 O O . GLN A 1 99 ? -17.654 -10.493 22.179 1.00 95.38 99 GLN A O 1
ATOM 763 N N . ALA A 1 100 ? -16.119 -8.917 21.742 1.00 94.62 100 ALA A N 1
ATOM 764 C CA . ALA A 1 100 ? -15.509 -8.955 23.064 1.00 94.62 100 ALA A CA 1
ATOM 765 C C . ALA A 1 100 ? -16.461 -8.448 24.165 1.00 94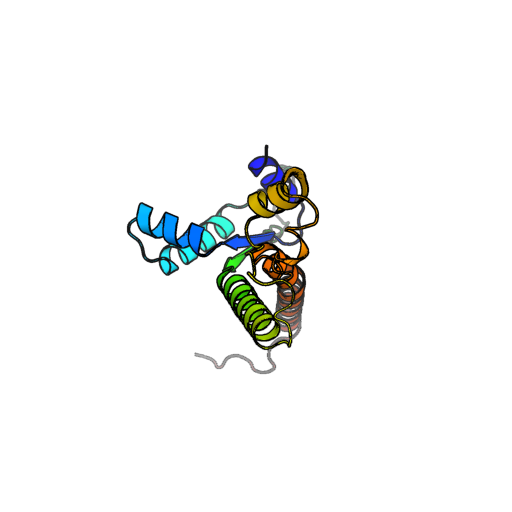.62 100 ALA A C 1
ATOM 767 O O . ALA A 1 100 ? -17.124 -7.417 24.023 1.00 94.62 100 ALA A O 1
ATOM 768 N N . GLU A 1 101 ? -16.495 -9.151 25.302 1.00 89.94 101 GLU A N 1
ATOM 769 C CA . GLU A 1 101 ? -17.296 -8.754 26.465 1.00 89.94 101 GLU A CA 1
ATOM 770 C C . GLU A 1 101 ? -16.929 -7.339 26.935 1.00 89.94 101 GLU A C 1
ATOM 772 O O . GLU A 1 101 ? -15.758 -6.980 27.058 1.00 89.94 101 GLU A O 1
ATOM 777 N N . GLY A 1 102 ? -17.946 -6.513 27.189 1.00 85.62 102 GLY A N 1
ATOM 778 C CA . GLY A 1 102 ? -17.754 -5.117 27.587 1.00 85.62 102 GLY A CA 1
ATOM 779 C C . GLY A 1 102 ? -17.400 -4.160 26.442 1.00 85.62 102 GLY A C 1
ATOM 780 O O . GLY A 1 102 ? -17.201 -2.978 26.715 1.00 85.62 102 GLY A O 1
ATOM 781 N N . HIS A 1 103 ? -17.359 -4.635 25.187 1.00 83.31 103 HIS A N 1
ATOM 782 C CA . HIS A 1 103 ? -17.138 -3.830 23.976 1.00 83.31 103 HIS A CA 1
ATOM 783 C C . HIS A 1 103 ? -15.949 -2.854 24.100 1.00 83.31 103 HIS A C 1
ATOM 785 O O . HIS A 1 103 ? -16.114 -1.636 23.931 1.00 83.31 103 HIS A O 1
ATOM 791 N N . PRO A 1 104 ? -14.748 -3.353 24.445 1.00 83.81 104 PRO A N 1
ATOM 792 C CA . PRO A 1 104 ? -13.616 -2.496 24.745 1.00 83.81 104 PRO A CA 1
ATOM 793 C C . PRO A 1 104 ? -13.271 -1.610 23.542 1.00 83.81 104 PRO A C 1
ATOM 795 O O . PRO A 1 104 ? -13.064 -2.085 22.426 1.00 83.81 104 PRO A O 1
ATOM 798 N N . ALA A 1 105 ? -13.179 -0.304 23.801 1.00 88.94 105 ALA A N 1
ATOM 799 C CA . ALA A 1 105 ? -12.740 0.702 22.840 1.00 88.94 105 ALA A CA 1
ATOM 800 C C . ALA A 1 105 ? -13.569 0.773 21.538 1.00 88.94 105 ALA A C 1
ATOM 802 O O . ALA A 1 105 ? -13.021 0.982 20.452 1.00 88.94 105 ALA A O 1
ATOM 803 N N . LEU A 1 106 ? -14.898 0.651 21.651 1.00 93.44 106 LEU A N 1
ATOM 804 C CA . LEU A 1 106 ? -15.849 1.056 20.609 1.00 93.44 106 LEU A CA 1
ATOM 805 C C . LEU A 1 106 ? -16.325 2.506 20.812 1.00 93.44 106 LEU A C 1
ATOM 807 O O . LEU A 1 106 ? -16.556 2.900 21.953 1.00 93.44 106 LEU A O 1
ATOM 811 N N . PRO A 1 107 ? -16.525 3.298 19.742 1.00 94.19 107 PRO A N 1
ATOM 812 C CA . PRO A 1 107 ? -16.443 2.931 18.323 1.00 94.19 107 PRO A CA 1
ATOM 813 C C . PRO A 1 107 ? -15.001 2.732 17.834 1.00 94.19 107 PRO A C 1
ATOM 815 O O . PRO A 1 107 ? -14.078 3.292 18.413 1.00 94.19 107 PRO A O 1
ATOM 818 N N . VAL A 1 108 ? -14.815 1.962 16.755 1.00 95.88 108 VAL A N 1
ATOM 819 C CA . VAL A 1 108 ? -13.516 1.861 16.068 1.00 95.88 108 VAL A CA 1
ATOM 820 C C . VAL A 1 108 ? -13.384 3.008 15.069 1.00 95.88 108 VAL A C 1
ATOM 822 O O . VAL A 1 108 ? -14.207 3.158 14.165 1.00 95.88 108 VAL A O 1
ATOM 825 N N . LEU A 1 109 ? -12.340 3.815 15.222 1.00 95.44 109 LEU A N 1
ATOM 826 C CA . LEU A 1 109 ? -12.017 4.956 14.374 1.00 95.44 109 LEU A CA 1
ATOM 827 C C . LEU A 1 109 ? -10.926 4.564 13.377 1.00 95.44 109 LEU A C 1
ATOM 829 O O . LEU A 1 109 ? -9.883 4.030 13.751 1.00 95.44 109 LEU A O 1
ATOM 833 N N . ALA A 1 110 ? -11.146 4.850 12.096 1.00 94.56 110 ALA A N 1
ATOM 834 C CA . ALA A 1 110 ? -10.197 4.501 11.043 1.00 94.56 110 ALA A CA 1
ATOM 835 C C . ALA A 1 110 ? -8.835 5.194 11.240 1.00 94.56 110 ALA A C 1
ATOM 837 O O . ALA A 1 110 ? -8.770 6.375 11.572 1.00 94.56 110 ALA A O 1
ATOM 838 N N . SER A 1 111 ? -7.744 4.480 10.961 1.00 94.88 111 SER A N 1
ATOM 839 C CA . SER A 1 111 ? -6.364 4.968 11.122 1.00 94.88 111 SER A CA 1
ATOM 840 C C . SER A 1 111 ? -5.649 5.290 9.803 1.00 94.88 111 SER A C 1
ATOM 842 O O . SER A 1 111 ? -4.500 5.725 9.792 1.00 94.88 111 SER A O 1
ATOM 844 N N . HIS A 1 112 ? -6.320 5.098 8.665 1.00 92.00 112 HIS A N 1
ATOM 845 C CA . HIS A 1 112 ? -5.695 5.158 7.341 1.00 92.00 112 HIS A CA 1
ATOM 846 C C . HIS A 1 112 ? -5.149 6.548 6.960 1.00 92.00 112 HIS A C 1
ATOM 848 O O . HIS A 1 112 ? -4.174 6.648 6.216 1.00 92.00 112 HIS A O 1
ATOM 854 N N . CYS A 1 113 ? -5.778 7.625 7.444 1.00 94.12 113 CYS A N 1
ATOM 855 C CA . CYS A 1 113 ? -5.410 8.991 7.080 1.00 94.12 113 CYS A CA 1
ATOM 856 C C . CYS A 1 113 ? -4.323 9.542 8.025 1.00 94.12 113 CYS A C 1
ATOM 858 O O . CYS A 1 113 ? -4.601 9.759 9.206 1.00 94.12 113 CYS A O 1
ATOM 860 N N . PRO A 1 114 ? -3.111 9.862 7.529 1.00 92.88 114 PRO A N 1
ATOM 861 C CA . PRO A 1 114 ? -2.031 10.362 8.381 1.00 92.88 114 PRO A CA 1
ATOM 862 C C . PRO A 1 114 ? -2.342 11.735 8.994 1.00 92.88 114 PRO A C 1
ATOM 864 O O . PRO A 1 114 ? -1.902 12.030 10.102 1.00 92.88 114 PRO A O 1
ATOM 867 N N . GLY A 1 115 ? -3.122 12.574 8.302 1.00 94.62 115 GLY A N 1
ATOM 868 C CA . GLY A 1 115 ? -3.572 13.861 8.839 1.00 94.62 115 GLY A CA 1
ATOM 869 C C . GLY A 1 115 ? -4.519 13.696 10.029 1.00 94.62 115 GLY A C 1
ATOM 870 O O . GLY A 1 115 ? -4.378 14.402 11.023 1.00 94.62 115 GLY A O 1
ATOM 871 N N . TRP A 1 116 ? -5.431 12.723 9.951 1.00 94.00 116 TRP A N 1
ATOM 872 C CA . TRP A 1 116 ? -6.336 12.375 11.046 1.00 94.00 116 TRP A CA 1
ATOM 873 C C . TRP A 1 116 ? -5.578 11.852 12.267 1.00 94.00 116 TRP A C 1
ATOM 875 O O . TRP A 1 116 ? -5.794 12.357 13.362 1.00 94.00 116 TRP A O 1
ATOM 885 N N . ILE A 1 117 ? -4.646 10.910 12.081 1.00 94.06 117 ILE A N 1
ATOM 886 C CA . ILE A 1 117 ? -3.830 10.380 13.185 1.00 94.06 117 ILE A CA 1
ATOM 887 C C . ILE A 1 117 ? -3.039 11.498 13.867 1.00 94.06 117 ILE A C 1
ATOM 889 O O . ILE A 1 117 ? -3.101 11.645 15.082 1.00 94.06 117 ILE A O 1
ATOM 893 N N . CYS A 1 118 ? -2.380 12.353 13.081 1.00 93.38 118 CYS A N 1
ATOM 894 C CA . CYS A 1 118 ? -1.643 13.505 13.598 1.00 93.38 118 CYS A CA 1
ATOM 895 C C . CYS A 1 118 ? -2.541 14.463 14.400 1.00 93.38 118 CYS A C 1
ATOM 897 O O . CYS A 1 118 ? -2.116 14.997 15.423 1.00 93.38 118 CYS A O 1
ATOM 899 N N . TYR A 1 119 ? -3.777 14.691 13.946 1.00 93.88 119 TYR A N 1
ATOM 900 C CA . TYR A 1 119 ? -4.752 15.504 14.670 1.00 93.88 119 TYR A CA 1
ATOM 901 C C . TYR A 1 119 ? -5.183 14.835 15.978 1.00 93.88 119 TYR A C 1
ATOM 903 O O . TYR A 1 119 ? -5.146 15.478 17.025 1.00 93.88 119 TYR A O 1
ATOM 911 N N . ALA A 1 120 ? -5.527 13.548 15.941 1.00 93.56 120 ALA A N 1
ATOM 912 C CA . ALA A 1 120 ? -5.953 12.806 17.119 1.00 93.56 120 ALA A CA 1
ATOM 913 C C . ALA A 1 120 ? -4.861 12.763 18.200 1.00 93.56 120 ALA A C 1
ATOM 915 O O . ALA A 1 120 ? -5.136 13.092 19.349 1.00 93.56 120 ALA A O 1
ATOM 916 N N . GLU A 1 121 ? -3.614 12.468 17.822 1.00 92.25 121 GLU A N 1
ATOM 917 C CA . GLU A 1 121 ? -2.464 12.426 18.738 1.00 92.25 121 GLU A CA 1
ATOM 918 C C . GLU A 1 121 ? -2.148 13.780 19.383 1.00 92.25 121 GLU A C 1
ATOM 920 O O . GLU A 1 121 ? -1.693 13.831 20.524 1.00 92.25 121 GLU A O 1
ATOM 925 N N . LYS A 1 122 ? -2.347 14.883 18.652 1.00 91.56 122 LYS A N 1
ATOM 926 C CA . LYS A 1 122 ? -1.948 16.222 19.110 1.00 91.56 122 LYS A CA 1
ATOM 927 C C . LYS A 1 122 ? -3.056 16.996 19.806 1.00 91.56 122 LYS A C 1
ATOM 929 O O . LYS A 1 122 ? -2.743 17.893 20.583 1.00 91.56 122 LYS A O 1
ATOM 934 N N . VAL A 1 123 ? -4.316 16.723 19.471 1.00 92.38 123 VAL A N 1
ATOM 935 C CA . VAL A 1 123 ? -5.443 17.597 19.830 1.00 92.38 123 VAL A CA 1
ATOM 936 C C . VAL A 1 123 ? -6.497 16.893 20.679 1.00 92.38 123 VAL A C 1
ATOM 938 O O . VAL A 1 123 ? -7.045 17.528 21.572 1.00 92.38 123 VAL A O 1
ATOM 941 N N . LEU A 1 124 ? -6.800 15.616 20.420 1.00 86.75 124 LEU A N 1
ATOM 942 C CA . LEU A 1 124 ? -7.986 14.946 20.982 1.00 86.75 124 LEU A CA 1
ATOM 943 C C . LEU A 1 124 ? -7.734 14.153 22.282 1.00 86.75 124 LEU A C 1
ATOM 945 O O . LEU A 1 124 ? -8.667 13.552 22.804 1.00 86.75 124 LEU A O 1
ATOM 949 N N . ASP A 1 125 ? -6.512 14.196 22.821 1.00 80.12 125 ASP A N 1
ATOM 950 C CA . ASP A 1 125 ? -6.098 13.547 24.077 1.00 80.12 125 ASP A CA 1
ATOM 951 C C . ASP A 1 125 ? -6.159 11.995 24.076 1.00 80.12 125 ASP A C 1
ATOM 953 O O . ASP A 1 125 ? -6.559 11.341 23.108 1.00 80.12 125 ASP A O 1
ATOM 957 N N . LYS A 1 126 ? -5.703 11.375 25.173 1.00 82.38 126 LYS A N 1
ATOM 958 C CA . LYS A 1 126 ? -5.605 9.918 25.376 1.00 82.38 126 LYS A CA 1
ATOM 959 C C . LYS A 1 126 ? -6.946 9.191 25.378 1.00 82.38 126 LYS A C 1
ATOM 961 O O . LYS A 1 126 ? -6.941 7.968 25.303 1.00 82.38 126 LYS A O 1
ATOM 966 N N . GLU A 1 127 ? -8.065 9.901 25.467 1.00 87.12 127 GLU A N 1
ATOM 967 C CA . GLU A 1 127 ? -9.395 9.288 25.457 1.00 87.12 127 GLU A CA 1
ATOM 968 C C . GLU A 1 127 ? -9.760 8.728 24.079 1.00 87.12 127 GLU A C 1
ATOM 970 O O . GLU A 1 127 ? -10.406 7.689 23.997 1.00 87.12 127 GLU A O 1
ATOM 975 N N . VAL A 1 128 ? -9.301 9.357 22.991 1.00 91.44 128 VAL A N 1
ATOM 976 C CA . VAL A 1 128 ? -9.622 8.927 21.618 1.00 91.44 128 VAL A CA 1
ATOM 977 C C . VAL A 1 128 ? -8.669 7.844 21.109 1.00 91.44 128 VAL A C 1
ATOM 979 O O . VAL A 1 128 ? -9.064 7.007 20.300 1.00 91.44 128 VAL A O 1
ATOM 982 N N . LEU A 1 129 ? -7.423 7.813 21.590 1.00 91.56 129 LEU A N 1
ATOM 983 C CA . LEU A 1 129 ? -6.399 6.878 21.105 1.00 91.56 129 LEU A CA 1
ATOM 984 C C . LEU A 1 129 ? -6.792 5.389 21.204 1.00 91.56 129 LEU A C 1
ATOM 986 O O . LEU A 1 129 ? -6.537 4.670 20.238 1.00 91.56 129 LEU A O 1
ATOM 990 N N . PRO A 1 130 ? -7.449 4.901 22.278 1.00 93.88 130 PRO A N 1
ATOM 991 C CA . PRO A 1 130 ? -7.914 3.516 22.357 1.00 93.88 130 PRO A CA 1
ATOM 992 C C . PRO A 1 130 ? -8.893 3.146 21.239 1.00 93.88 130 PRO A C 1
ATOM 994 O O . PRO A 1 130 ? -8.899 2.010 20.761 1.00 93.88 130 PRO A O 1
ATOM 997 N N . HIS A 1 131 ? -9.702 4.109 20.798 1.00 95.19 131 HIS A N 1
ATOM 998 C CA . HIS A 1 131 ? -10.703 3.920 19.753 1.00 95.19 131 HIS A CA 1
ATOM 999 C C . HIS A 1 131 ? -10.095 3.843 18.352 1.00 95.19 131 HIS A C 1
ATOM 1001 O O . HIS A 1 131 ? -10.749 3.363 17.431 1.00 95.19 131 HIS A O 1
ATOM 1007 N N . ILE A 1 132 ? -8.851 4.283 18.159 1.00 96.06 132 ILE A N 1
ATOM 1008 C CA . ILE A 1 132 ? -8.195 4.231 16.853 1.00 96.06 132 ILE A CA 1
ATOM 1009 C C . ILE A 1 132 ? -7.839 2.782 16.498 1.00 96.06 132 ILE A C 1
ATOM 1011 O O . ILE A 1 132 ? -7.339 2.002 17.314 1.00 96.06 132 ILE A O 1
ATOM 1015 N N . SER A 1 133 ? -8.110 2.428 15.245 1.00 96.31 133 SER A N 1
ATOM 1016 C CA . SER A 1 133 ? -7.724 1.157 14.647 1.00 96.31 133 SER A CA 1
ATOM 1017 C C . SER A 1 133 ? -6.208 0.970 14.702 1.00 96.31 133 SER A C 1
ATOM 1019 O O . SER A 1 133 ? -5.436 1.846 14.310 1.00 96.31 133 SER A O 1
ATOM 1021 N N . THR A 1 134 ? -5.772 -0.198 15.160 1.00 95.06 134 THR A N 1
ATOM 1022 C CA . THR A 1 134 ? -4.349 -0.571 15.214 1.00 95.06 134 THR A CA 1
ATOM 1023 C C . THR A 1 134 ? -3.826 -1.088 13.873 1.00 95.06 134 THR A C 1
ATOM 1025 O O . THR A 1 134 ? -2.619 -1.280 13.696 1.00 95.06 134 THR A O 1
ATOM 1028 N N . VAL A 1 135 ? -4.724 -1.283 12.904 1.00 96.69 135 VAL A N 1
ATOM 1029 C CA . VAL A 1 135 ? -4.397 -1.771 11.568 1.00 96.69 135 VAL A CA 1
ATOM 1030 C C . VAL A 1 135 ? -3.568 -0.738 10.813 1.00 96.69 135 VAL A C 1
ATOM 1032 O O . VAL A 1 135 ? -3.840 0.464 10.820 1.00 96.69 135 VAL A O 1
ATOM 1035 N N . ARG A 1 136 ? -2.522 -1.225 10.143 1.00 95.19 136 ARG A N 1
ATOM 1036 C CA . ARG A 1 136 ? -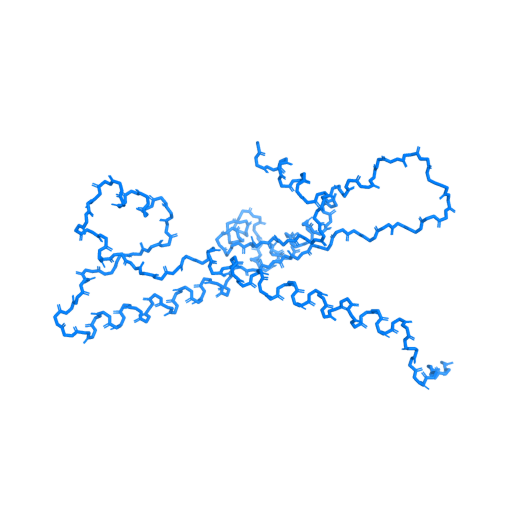1.589 -0.397 9.373 1.00 95.19 136 ARG A CA 1
ATOM 1037 C C . ARG A 1 136 ? -2.239 0.140 8.100 1.00 95.19 136 ARG A C 1
ATOM 1039 O O . ARG A 1 136 ? -3.036 -0.542 7.453 1.00 95.19 136 ARG A O 1
ATOM 1046 N N . SER A 1 137 ? -1.823 1.336 7.683 1.00 95.56 137 SER A N 1
ATOM 1047 C CA . SER A 1 137 ? -2.298 1.919 6.426 1.00 95.56 137 SER A CA 1
ATOM 1048 C C . SER A 1 137 ? -1.827 1.104 5.218 1.00 95.56 137 SER A C 1
ATOM 1050 O O . SER A 1 137 ? -0.760 0.482 5.242 1.00 95.56 137 SER A O 1
ATOM 1052 N N . SER A 1 138 ? -2.580 1.156 4.117 1.00 96.06 138 SER A N 1
ATOM 1053 C CA . SER A 1 138 ? -2.221 0.413 2.903 1.00 96.06 138 SER A CA 1
ATOM 1054 C C . SER A 1 138 ? -0.864 0.844 2.345 1.00 96.06 138 SER A C 1
ATOM 1056 O O . SER A 1 138 ? -0.148 0.026 1.781 1.00 96.06 138 SER A O 1
ATOM 1058 N N . GLN A 1 139 ? -0.449 2.098 2.555 1.00 94.12 139 GLN A N 1
ATOM 1059 C CA . GLN A 1 139 ? 0.879 2.573 2.171 1.00 94.12 139 GLN A CA 1
ATOM 1060 C C . GLN A 1 139 ? 1.993 1.950 3.024 1.00 94.12 139 GLN A C 1
ATOM 1062 O O . GLN A 1 139 ? 3.052 1.615 2.489 1.00 94.12 139 GLN A O 1
ATOM 1067 N N . GLN A 1 140 ? 1.770 1.765 4.329 1.00 95.38 140 GLN A N 1
ATOM 1068 C CA . GLN A 1 140 ? 2.722 1.067 5.198 1.00 95.38 140 GLN A CA 1
ATOM 1069 C C . GLN A 1 140 ? 2.827 -0.414 4.819 1.00 95.38 140 GLN A C 1
ATOM 1071 O O . GLN A 1 140 ? 3.938 -0.920 4.667 1.00 95.38 140 GLN A O 1
ATOM 1076 N N . ILE A 1 141 ? 1.689 -1.081 4.596 1.00 96.88 141 ILE A N 1
ATOM 1077 C CA . ILE A 1 141 ? 1.650 -2.479 4.142 1.00 96.88 141 ILE A CA 1
ATOM 1078 C C . ILE A 1 141 ? 2.340 -2.619 2.781 1.00 96.88 141 ILE A C 1
ATOM 1080 O O . ILE A 1 141 ? 3.224 -3.458 2.623 1.00 96.88 141 ILE A O 1
ATOM 1084 N N . GLN A 1 142 ? 2.035 -1.740 1.825 1.00 97.38 142 GLN A N 1
ATOM 1085 C CA . GLN A 1 142 ? 2.680 -1.721 0.511 1.00 97.38 142 GLN A CA 1
ATOM 1086 C C . GLN A 1 142 ? 4.197 -1.567 0.621 1.00 97.38 142 GLN A C 1
ATOM 1088 O O . GLN A 1 142 ? 4.935 -2.225 -0.111 1.00 97.38 142 GLN A O 1
ATOM 1093 N N . GLY A 1 143 ? 4.670 -0.706 1.525 1.00 96.00 143 GLY A N 1
ATOM 1094 C CA . GLY A 1 143 ? 6.096 -0.521 1.775 1.00 96.00 143 GLY A CA 1
ATOM 1095 C C . GLY A 1 143 ? 6.786 -1.817 2.201 1.00 96.00 143 GLY A C 1
ATOM 1096 O O . GLY A 1 143 ? 7.876 -2.111 1.710 1.00 96.00 143 GLY A O 1
ATOM 1097 N N . GLU A 1 144 ? 6.137 -2.602 3.059 1.00 96.31 144 GLU A N 1
ATOM 1098 C CA . GLU A 1 144 ? 6.633 -3.904 3.515 1.00 96.31 144 GLU A CA 1
ATOM 1099 C C . GLU A 1 144 ? 6.617 -4.949 2.390 1.00 96.31 144 GLU A C 1
ATOM 1101 O O . GLU A 1 144 ? 7.626 -5.614 2.131 1.00 96.31 144 GLU A O 1
ATOM 1106 N N . LEU A 1 145 ? 5.501 -5.042 1.654 1.00 96.19 145 LEU A N 1
ATOM 1107 C CA . LEU A 1 145 ? 5.361 -5.970 0.530 1.00 96.19 145 LEU A CA 1
ATOM 1108 C C . LEU A 1 145 ? 6.408 -5.695 -0.552 1.00 96.19 145 LEU A C 1
ATOM 1110 O O . LEU A 1 145 ? 7.073 -6.613 -1.029 1.00 96.19 145 LEU A O 1
ATOM 1114 N N . VAL A 1 146 ? 6.593 -4.429 -0.930 1.00 96.12 146 VAL A N 1
ATOM 1115 C CA . VAL A 1 146 ? 7.544 -4.050 -1.979 1.00 96.12 146 VAL A CA 1
ATOM 1116 C C . VAL A 1 146 ? 8.975 -4.370 -1.568 1.00 96.12 146 VAL A C 1
ATOM 1118 O O . VAL A 1 146 ? 9.721 -4.917 -2.378 1.00 96.12 146 VAL A O 1
ATOM 1121 N N . LYS A 1 147 ? 9.360 -4.064 -0.325 1.00 94.81 147 LYS A N 1
ATOM 1122 C CA . LYS A 1 147 ? 10.716 -4.332 0.177 1.00 94.81 147 LYS A CA 1
ATOM 1123 C C . LYS A 1 147 ? 11.017 -5.823 0.313 1.00 94.81 147 LYS A C 1
ATOM 1125 O O . LYS A 1 147 ? 12.175 -6.203 0.190 1.00 94.81 147 LYS A O 1
ATOM 1130 N N . THR A 1 148 ? 9.998 -6.653 0.511 1.00 94.62 148 THR A N 1
ATOM 1131 C CA . THR A 1 148 ? 10.165 -8.103 0.657 1.00 94.62 148 THR A CA 1
ATOM 1132 C C . THR A 1 148 ? 10.119 -8.821 -0.691 1.00 94.62 148 THR A C 1
ATOM 1134 O O . THR A 1 148 ? 11.051 -9.533 -1.067 1.00 94.62 148 THR A O 1
ATOM 1137 N N . PHE A 1 149 ? 9.050 -8.623 -1.464 1.00 95.00 149 PHE A N 1
ATOM 1138 C CA . PHE A 1 149 ? 8.779 -9.448 -2.642 1.00 95.00 149 PHE A CA 1
ATOM 1139 C C . PHE A 1 149 ? 9.524 -8.994 -3.895 1.00 95.00 149 PHE A C 1
ATOM 1141 O O . PHE A 1 149 ? 9.939 -9.838 -4.692 1.00 95.00 149 PHE A O 1
ATOM 1148 N N . ILE A 1 150 ? 9.713 -7.686 -4.095 1.00 94.44 150 ILE A N 1
ATOM 1149 C CA . ILE A 1 150 ? 10.298 -7.182 -5.344 1.00 94.44 150 ILE A CA 1
ATOM 1150 C C . ILE A 1 150 ? 11.800 -7.489 -5.442 1.00 94.44 150 ILE A C 1
ATOM 1152 O O . ILE A 1 150 ? 12.195 -8.028 -6.479 1.00 94.44 150 ILE A O 1
ATOM 1156 N N . PRO A 1 151 ? 12.640 -7.259 -4.409 1.00 92.56 151 PRO A N 1
ATOM 1157 C CA . PRO A 1 151 ? 14.045 -7.663 -4.453 1.00 92.56 151 PRO A CA 1
ATOM 1158 C C . PRO A 1 151 ? 14.218 -9.169 -4.650 1.00 92.56 151 PRO A C 1
ATOM 1160 O O . PRO A 1 151 ? 15.004 -9.588 -5.495 1.00 92.56 151 PRO A O 1
ATOM 1163 N N . LEU A 1 152 ? 13.438 -9.986 -3.931 1.00 93.25 152 LEU A N 1
ATOM 1164 C CA . LEU A 1 152 ? 13.473 -11.442 -4.074 1.00 93.25 152 LEU A CA 1
ATOM 1165 C C . LEU A 1 152 ? 13.127 -11.870 -5.506 1.00 93.25 152 LEU A C 1
ATOM 1167 O O . LEU A 1 152 ? 13.835 -12.678 -6.112 1.00 93.25 152 LEU A O 1
ATOM 1171 N N . HIS A 1 153 ? 12.054 -11.306 -6.064 1.00 91.44 153 HIS A N 1
ATOM 1172 C CA . HIS A 1 153 ? 11.653 -11.573 -7.437 1.00 91.44 153 HIS A CA 1
ATOM 1173 C C . HIS A 1 153 ? 12.7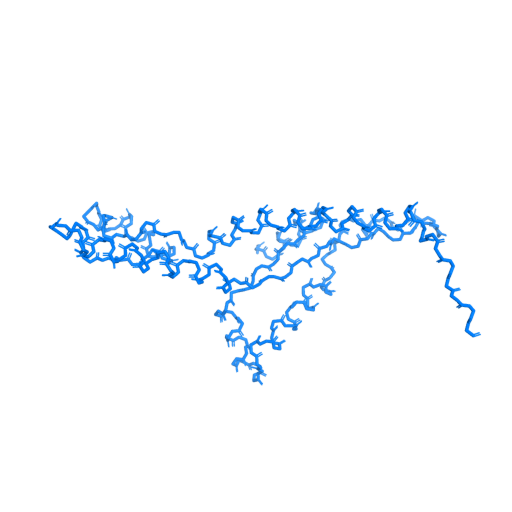35 -11.137 -8.435 1.00 91.44 153 HIS A C 1
ATOM 1175 O O . HIS A 1 153 ? 13.052 -11.898 -9.349 1.00 91.44 153 HIS A O 1
ATOM 1181 N N . HIS A 1 154 ? 13.321 -9.950 -8.257 1.00 90.56 154 HIS A N 1
ATOM 1182 C CA . HIS A 1 154 ? 14.375 -9.425 -9.123 1.00 90.56 154 HIS A CA 1
ATOM 1183 C C . HIS A 1 154 ? 15.617 -10.324 -9.122 1.00 90.56 154 HIS A C 1
ATOM 1185 O O . HIS A 1 154 ? 16.031 -10.785 -10.185 1.00 90.56 154 HIS A O 1
ATOM 1191 N N . SER A 1 155 ? 16.149 -10.656 -7.943 1.00 91.19 155 SER A N 1
ATOM 1192 C CA . SER A 1 155 ? 17.323 -11.525 -7.802 1.00 91.19 155 SER A CA 1
ATOM 1193 C C . SER A 1 155 ? 17.098 -12.900 -8.427 1.00 91.19 155 SER A C 1
ATOM 1195 O O . SER A 1 155 ? 17.972 -13.420 -9.118 1.00 91.19 155 SER A O 1
ATOM 1197 N N . ARG A 1 156 ? 15.900 -13.477 -8.254 1.00 91.62 156 ARG A N 1
ATOM 1198 C CA . ARG A 1 156 ? 15.535 -14.753 -8.884 1.00 91.62 156 ARG A CA 1
ATOM 1199 C C . ARG A 1 156 ? 15.525 -14.660 -10.410 1.00 91.62 156 ARG A C 1
ATOM 1201 O O . ARG A 1 156 ? 16.034 -15.557 -11.074 1.00 91.62 156 ARG A O 1
ATOM 1208 N N . GLN A 1 157 ? 14.930 -13.607 -10.971 1.00 87.88 157 GLN A N 1
ATOM 1209 C CA . GLN A 1 157 ? 14.887 -13.407 -12.424 1.00 87.88 157 GLN A CA 1
ATOM 1210 C C . GLN A 1 157 ? 16.290 -13.214 -13.000 1.00 87.88 157 GLN A C 1
ATOM 1212 O O . GLN A 1 157 ? 16.616 -13.812 -14.024 1.00 87.88 157 GLN A O 1
ATOM 1217 N N . GLU A 1 158 ? 17.129 -12.428 -12.327 1.00 87.12 158 GLU A N 1
ATOM 1218 C CA . GLU A 1 158 ? 18.496 -12.180 -12.774 1.00 87.12 158 GLU A CA 1
ATOM 1219 C C . GLU A 1 158 ? 19.347 -13.454 -12.716 1.00 87.12 158 GLU A C 1
ATOM 1221 O O . GLU A 1 158 ? 20.024 -13.775 -13.691 1.00 87.12 158 GLU A O 1
ATOM 1226 N N . PHE A 1 159 ? 19.219 -14.250 -11.648 1.00 89.81 159 PHE A N 1
ATOM 1227 C CA . PHE A 1 159 ? 19.835 -15.575 -11.573 1.00 89.81 159 PHE A CA 1
ATOM 1228 C C . PHE A 1 159 ? 19.406 -16.472 -12.741 1.00 89.81 159 PHE A C 1
ATOM 1230 O O . PHE A 1 159 ? 20.253 -17.027 -13.435 1.00 89.81 159 PHE A O 1
ATOM 1237 N N . LEU A 1 160 ? 18.098 -16.595 -13.003 1.00 88.62 160 LEU A N 1
ATOM 1238 C CA . LEU A 1 160 ? 17.590 -17.437 -14.093 1.00 88.62 160 LEU A CA 1
ATOM 1239 C C . LEU A 1 160 ? 18.058 -16.948 -15.469 1.00 88.62 160 LEU A C 1
ATOM 1241 O O . LEU A 1 160 ? 18.330 -17.764 -16.351 1.00 88.62 160 LEU A O 1
ATOM 1245 N N . ARG A 1 161 ? 18.165 -15.629 -15.660 1.00 84.88 161 ARG A N 1
ATOM 1246 C CA . ARG A 1 161 ? 18.680 -15.013 -16.888 1.00 84.88 161 ARG A CA 1
ATOM 1247 C C . ARG A 1 161 ? 20.151 -15.361 -17.098 1.00 84.88 161 ARG A C 1
ATOM 1249 O O . ARG A 1 161 ? 20.510 -15.825 -18.179 1.00 84.88 161 ARG A O 1
ATOM 1256 N N . GLN A 1 162 ? 20.970 -15.190 -16.063 1.00 87.50 162 GLN A N 1
ATOM 1257 C CA . GLN A 1 162 ? 22.391 -15.531 -16.093 1.00 87.50 162 GLN A CA 1
ATOM 1258 C C . GLN A 1 162 ? 22.591 -17.030 -16.321 1.00 87.50 162 GLN A C 1
ATOM 1260 O O . GLN A 1 162 ? 23.325 -17.414 -17.229 1.00 87.50 162 GLN A O 1
ATOM 1265 N N . TRP A 1 163 ? 21.859 -17.871 -15.591 1.00 86.19 163 TRP A N 1
ATOM 1266 C CA . TRP A 1 163 ? 21.912 -19.324 -15.730 1.00 86.19 163 TRP A CA 1
ATOM 1267 C C . TRP A 1 163 ? 21.538 -19.797 -17.141 1.00 86.19 163 TRP A C 1
ATOM 1269 O O . TRP A 1 163 ? 22.252 -20.611 -17.725 1.00 86.19 163 TRP A O 1
ATOM 1279 N N . ARG A 1 164 ? 20.468 -19.247 -17.737 1.00 83.19 164 ARG A N 1
ATOM 1280 C CA . ARG A 1 164 ? 20.096 -19.542 -19.134 1.00 83.19 164 ARG A CA 1
ATOM 1281 C C . ARG A 1 164 ? 21.155 -19.091 -20.138 1.00 83.19 164 ARG A C 1
ATOM 1283 O O . ARG A 1 164 ? 21.294 -19.724 -21.177 1.00 83.19 164 ARG A O 1
ATOM 1290 N N . SER A 1 165 ? 21.867 -17.998 -19.863 1.00 84.06 165 SER A N 1
ATOM 1291 C CA . SER A 1 165 ? 22.933 -17.514 -20.750 1.00 84.06 165 SER A CA 1
ATOM 1292 C C . SER A 1 165 ? 24.213 -18.350 -20.660 1.00 84.06 165 SER A C 1
ATOM 1294 O O . SER A 1 165 ? 24.898 -18.508 -21.665 1.00 84.06 165 SER A O 1
ATOM 1296 N N . SER A 1 166 ? 24.515 -18.914 -19.485 1.00 85.38 166 SER A N 1
ATOM 1297 C CA . SER A 1 166 ? 25.697 -19.751 -19.256 1.00 85.38 166 SER A CA 1
ATOM 1298 C C . SER A 1 166 ? 25.464 -21.238 -19.537 1.00 85.38 166 SER A C 1
ATOM 1300 O O . SER A 1 166 ? 26.429 -21.980 -19.701 1.00 85.38 166 SER A O 1
ATOM 1302 N N . THR A 1 167 ? 24.203 -21.674 -19.626 1.00 79.31 167 THR A N 1
ATOM 1303 C CA . THR A 1 167 ? 23.818 -23.072 -19.861 1.00 79.31 167 THR A CA 1
ATOM 1304 C C . THR A 1 167 ? 23.026 -23.188 -21.171 1.00 79.31 167 THR A C 1
ATOM 1306 O O . THR A 1 167 ? 21.798 -23.058 -21.156 1.00 79.31 167 THR A O 1
ATOM 1309 N N . PRO A 1 168 ? 23.684 -23.402 -22.328 1.00 69.50 168 PRO A N 1
ATOM 1310 C CA . PRO A 1 168 ? 22.977 -23.631 -23.585 1.00 69.50 168 PRO A CA 1
ATOM 1311 C C . PRO A 1 168 ? 22.108 -24.894 -23.489 1.00 69.50 168 PRO A C 1
ATOM 1313 O O . PRO A 1 168 ? 22.505 -25.892 -22.888 1.00 69.50 168 PRO A O 1
ATOM 1316 N N . LEU A 1 169 ? 20.899 -24.841 -24.061 1.00 69.00 169 LEU A N 1
ATOM 1317 C CA . LEU A 1 169 ? 19.969 -25.973 -24.059 1.00 69.00 169 LEU A CA 1
ATOM 1318 C C . LEU A 1 169 ? 20.644 -27.219 -24.665 1.00 69.00 169 LEU A C 1
ATOM 1320 O O . LEU A 1 169 ? 21.305 -27.099 -25.695 1.00 69.00 169 LEU A O 1
ATOM 1324 N N . PRO A 1 170 ? 20.427 -28.417 -24.094 1.00 69.12 170 PRO A N 1
ATOM 1325 C CA . PRO A 1 170 ? 21.042 -29.652 -24.583 1.00 69.12 170 PRO A CA 1
ATOM 1326 C C . PRO A 1 170 ? 20.559 -30.078 -25.979 1.00 69.12 170 PRO A C 1
ATOM 1328 O O . PRO A 1 170 ? 21.137 -30.987 -26.568 1.00 69.12 170 PRO A O 1
ATOM 1331 N N . PHE A 1 171 ? 19.521 -29.434 -26.525 1.00 67.38 171 PHE A N 1
ATOM 1332 C CA . PHE A 1 171 ? 18.950 -29.777 -27.822 1.00 67.38 171 PHE A CA 1
ATOM 1333 C C . PHE A 1 171 ? 19.128 -28.632 -28.826 1.00 67.38 171 PHE A C 1
ATOM 1335 O O . PHE A 1 171 ? 18.626 -27.527 -28.581 1.00 67.38 171 PHE A O 1
ATOM 1342 N N . PRO A 1 172 ? 19.802 -28.866 -29.968 1.00 65.25 172 PRO A N 1
ATOM 1343 C CA . PRO A 1 172 ? 19.780 -27.920 -31.073 1.00 65.25 172 PRO A CA 1
ATOM 1344 C C . PRO A 1 172 ? 18.340 -27.743 -31.570 1.00 65.25 172 PRO A C 1
ATOM 1346 O O . PRO A 1 172 ? 17.553 -28.692 -31.595 1.00 65.25 172 PRO A O 1
ATOM 1349 N N . ARG A 1 173 ? 17.981 -26.509 -31.952 1.00 62.97 173 ARG A N 1
ATOM 1350 C CA . ARG A 1 173 ? 16.702 -26.242 -32.623 1.00 62.97 173 ARG A CA 1
ATOM 1351 C C . ARG A 1 173 ? 16.614 -27.124 -33.878 1.00 62.97 173 ARG A C 1
ATOM 1353 O O . ARG A 1 173 ? 17.609 -27.191 -34.602 1.00 62.97 173 ARG A O 1
ATOM 1360 N N . PRO A 1 174 ? 15.475 -27.790 -34.141 1.00 62.44 174 PRO A N 1
ATOM 1361 C CA . PRO A 1 174 ? 15.315 -28.562 -35.365 1.00 62.44 174 PRO A CA 1
ATOM 1362 C C . PRO A 1 174 ? 15.496 -27.640 -36.582 1.00 62.44 174 PRO A C 1
ATOM 1364 O O . PRO A 1 174 ? 15.073 -26.479 -36.520 1.00 62.44 174 PRO A O 1
ATOM 1367 N N . PRO A 1 175 ? 16.140 -28.118 -37.660 1.00 70.31 175 PRO A N 1
ATOM 1368 C CA . PRO A 1 175 ? 16.216 -27.363 -38.901 1.00 70.31 175 PRO A CA 1
ATOM 1369 C C . PRO A 1 175 ? 14.795 -27.121 -39.429 1.00 70.31 175 PRO A C 1
ATOM 1371 O O . PRO A 1 175 ? 13.981 -28.045 -39.458 1.00 70.31 175 PRO A O 1
ATOM 1374 N N . THR A 1 176 ? 14.506 -25.862 -39.761 1.00 67.00 176 THR A N 1
ATOM 1375 C CA . THR A 1 176 ? 13.277 -25.426 -40.444 1.00 67.00 176 THR A CA 1
ATOM 1376 C C . THR A 1 176 ? 13.225 -25.936 -41.869 1.00 67.00 176 THR A C 1
ATOM 1378 O O . THR A 1 176 ? 14.293 -25.862 -42.521 1.00 67.00 176 THR A O 1
#